Protein AF-A0A1M5XVP1-F1 (afdb_monomer_lite)

Organism: NCBI:txid1121316

Secondary structure (DSSP, 8-state):
-GGGT------HHHHHHHHHHHHHHHHHHTT-S--B----HHHHHHHHHH-GGGGGGB-SSPPHHHHHHHHHHHTS---S---B--S-TTHHHHHHTTTS---B--

Structure (mmCIF, N/CA/C/O backbone):
data_AF-A0A1M5XVP1-F1
#
_entry.id   AF-A0A1M5XVP1-F1
#
loop_
_atom_site.group_PDB
_atom_site.id
_atom_site.type_symbol
_atom_site.label_atom_id
_atom_site.label_alt_id
_atom_site.label_comp_id
_atom_site.label_asym_id
_atom_site.label_entity_id
_atom_site.label_seq_id
_atom_site.pdbx_PDB_ins_code
_atom_site.Cartn_x
_atom_site.Cartn_y
_atom_site.Cartn_z
_atom_site.occupancy
_atom_site.B_iso_or_equiv
_atom_site.auth_seq_id
_atom_site.auth_comp_id
_atom_site.auth_asym_id
_atom_site.auth_atom_id
_atom_site.pdbx_PDB_model_num
ATOM 1 N N . MET A 1 1 ? 13.434 10.452 -17.265 1.00 78.06 1 MET A N 1
ATOM 2 C CA . MET A 1 1 ? 13.093 9.039 -16.979 1.00 78.06 1 MET A CA 1
ATOM 3 C C . MET A 1 1 ? 13.277 8.160 -18.202 1.00 78.06 1 MET A C 1
ATOM 5 O O . MET A 1 1 ? 14.224 7.393 -18.184 1.00 78.06 1 MET A O 1
ATOM 9 N N . LYS A 1 2 ? 12.499 8.302 -19.290 1.00 81.50 2 LYS A N 1
ATOM 10 C CA . LYS A 1 2 ? 12.764 7.517 -20.518 1.00 81.50 2 LYS A CA 1
ATOM 11 C C . LYS A 1 2 ? 14.162 7.762 -21.105 1.00 81.50 2 LYS A C 1
ATOM 13 O O . LYS A 1 2 ? 14.871 6.818 -21.415 1.00 81.50 2 LYS A O 1
ATOM 18 N N . SER A 1 3 ? 14.601 9.021 -21.152 1.00 88.56 3 SER A N 1
ATOM 19 C CA . SER A 1 3 ? 15.973 9.393 -21.543 1.00 88.56 3 SER A CA 1
ATOM 20 C C . SER A 1 3 ? 17.060 8.911 -20.573 1.00 88.56 3 SER A C 1
ATOM 22 O O . SER A 1 3 ? 18.234 8.934 -20.916 1.00 88.56 3 SER A O 1
ATOM 24 N N . SER A 1 4 ? 16.678 8.482 -19.368 1.00 83.50 4 SER A N 1
ATOM 25 C CA . SER A 1 4 ? 17.575 7.992 -18.316 1.00 83.50 4 SER A CA 1
ATOM 26 C C . SER A 1 4 ? 17.673 6.460 -18.308 1.00 83.50 4 SER A C 1
ATOM 28 O O . SER A 1 4 ? 18.208 5.902 -17.360 1.00 83.50 4 SER A O 1
ATOM 30 N N . GLY A 1 5 ? 17.114 5.781 -19.318 1.00 86.44 5 GLY A N 1
ATOM 31 C CA . GLY A 1 5 ? 17.124 4.318 -19.425 1.00 86.44 5 GLY A CA 1
ATOM 32 C C . GLY A 1 5 ? 15.982 3.603 -18.696 1.00 86.44 5 GLY A C 1
ATOM 33 O O . GLY A 1 5 ? 15.970 2.378 -18.655 1.00 86.44 5 GLY A O 1
ATOM 34 N N . VAL A 1 6 ? 14.999 4.327 -18.143 1.00 88.31 6 VAL A N 1
ATOM 35 C CA . VAL A 1 6 ? 13.840 3.695 -17.490 1.00 88.31 6 VAL A CA 1
ATOM 36 C C . VAL A 1 6 ? 12.922 3.085 -18.550 1.00 88.31 6 VAL A C 1
ATOM 38 O O . VAL A 1 6 ? 12.307 3.814 -19.334 1.00 88.31 6 VAL A O 1
ATOM 41 N N . ASN A 1 7 ? 12.814 1.756 -18.540 1.00 87.81 7 ASN A N 1
ATOM 42 C CA . ASN A 1 7 ? 12.003 0.987 -19.485 1.00 87.81 7 ASN A CA 1
ATOM 43 C C . ASN A 1 7 ? 10.496 1.218 -19.267 1.00 87.81 7 ASN A C 1
ATOM 45 O O . ASN A 1 7 ? 9.730 1.436 -20.206 1.00 87.81 7 ASN A O 1
ATOM 49 N N . ILE A 1 8 ? 10.076 1.225 -18.001 1.00 88.62 8 ILE A N 1
ATOM 50 C CA . ILE A 1 8 ? 8.670 1.214 -17.605 1.00 88.62 8 ILE A CA 1
ATOM 51 C C . ILE A 1 8 ? 8.433 2.250 -16.503 1.00 88.62 8 ILE A C 1
ATOM 53 O O . ILE A 1 8 ? 9.182 2.324 -15.533 1.00 88.62 8 ILE A O 1
ATOM 57 N N . ILE A 1 9 ? 7.369 3.044 -16.643 1.00 90.44 9 ILE A N 1
ATOM 58 C CA . ILE A 1 9 ? 6.959 4.060 -15.666 1.00 90.44 9 ILE A CA 1
ATOM 59 C C . ILE A 1 9 ? 5.495 3.808 -15.312 1.00 90.44 9 ILE A C 1
ATOM 61 O O . ILE A 1 9 ? 4.653 3.754 -16.207 1.00 90.44 9 ILE A O 1
ATOM 65 N N . TYR A 1 10 ? 5.201 3.679 -14.019 1.00 90.81 10 TYR A N 1
ATOM 66 C CA . TYR A 1 10 ? 3.848 3.500 -13.493 1.00 90.81 10 TYR A CA 1
ATOM 67 C C . TYR A 1 10 ? 3.514 4.578 -12.467 1.00 90.81 10 TYR A C 1
ATOM 69 O O . TYR A 1 10 ? 4.344 4.921 -11.626 1.00 90.81 10 TYR A O 1
ATOM 77 N N . ASP A 1 11 ? 2.276 5.069 -12.514 1.00 92.69 11 ASP A N 1
ATOM 78 C CA . ASP A 1 11 ? 1.736 5.959 -11.491 1.00 92.69 11 ASP A CA 1
ATOM 79 C C . ASP A 1 11 ? 1.253 5.143 -10.283 1.00 92.69 11 ASP A C 1
ATOM 81 O O . ASP A 1 11 ? 0.552 4.136 -10.405 1.00 92.69 11 ASP A O 1
ATOM 85 N N . VAL A 1 12 ? 1.615 5.598 -9.090 1.00 91.44 12 VAL A N 1
ATOM 86 C CA . VAL A 1 12 ? 1.227 4.997 -7.809 1.00 91.44 12 VAL A CA 1
ATOM 87 C C . VAL A 1 12 ? -0.271 5.141 -7.549 1.00 91.44 12 VAL A C 1
ATOM 89 O O . VAL A 1 12 ? -0.841 4.344 -6.807 1.00 91.44 12 VAL A O 1
ATOM 92 N N . SER A 1 13 ? -0.921 6.116 -8.183 1.00 92.69 13 SER A N 1
ATOM 93 C CA . SER A 1 13 ? -2.370 6.321 -8.143 1.00 92.69 13 SER A CA 1
ATOM 94 C C . SER A 1 13 ? -3.123 5.064 -8.583 1.00 92.69 13 SER A C 1
ATOM 96 O O . SER A 1 13 ? -4.113 4.695 -7.962 1.00 92.69 13 SER A O 1
ATOM 98 N N . PHE A 1 14 ? -2.576 4.305 -9.538 1.00 93.12 14 PHE A N 1
ATOM 99 C CA . PHE A 1 14 ? -3.111 2.992 -9.905 1.00 93.12 14 PHE A CA 1
ATOM 100 C C . PHE A 1 14 ? -3.071 1.989 -8.735 1.00 93.12 14 PHE A C 1
ATOM 102 O O . PHE A 1 14 ? -4.019 1.246 -8.485 1.00 93.12 14 PHE A O 1
ATOM 109 N N . GLY A 1 15 ? -1.985 1.993 -7.959 1.00 92.38 15 GLY A N 1
ATOM 110 C CA . GLY A 1 15 ? -1.901 1.217 -6.724 1.00 92.38 15 GLY A CA 1
ATOM 111 C C . GLY A 1 15 ? -2.883 1.687 -5.662 1.00 92.38 15 GLY A C 1
ATOM 112 O O . GLY A 1 15 ? -3.343 0.865 -4.876 1.00 92.38 15 GLY A O 1
ATOM 113 N N . ALA A 1 16 ? -3.231 2.976 -5.638 1.00 93.31 16 ALA A N 1
ATOM 114 C CA . ALA A 1 16 ? -4.216 3.516 -4.706 1.00 93.31 16 ALA A CA 1
ATOM 115 C C . ALA A 1 16 ? -5.624 2.977 -4.991 1.00 93.31 16 ALA A C 1
ATOM 117 O O . ALA A 1 16 ? -6.344 2.646 -4.044 1.00 93.31 16 ALA A O 1
ATOM 118 N N . ASP A 1 17 ? -5.982 2.792 -6.262 1.00 95.38 17 ASP A N 1
ATOM 119 C CA . ASP A 1 17 ? -7.239 2.146 -6.650 1.00 95.38 17 ASP A CA 1
ATOM 120 C C . ASP A 1 17 ? -7.270 0.679 -6.203 1.00 95.38 17 ASP A C 1
ATOM 122 O O . ASP A 1 17 ? -8.226 0.243 -5.554 1.00 95.38 17 ASP A O 1
ATOM 126 N N . ILE A 1 18 ? -6.186 -0.070 -6.450 1.00 94.69 18 ILE A N 1
ATOM 127 C CA . ILE A 1 18 ? -6.046 -1.462 -5.984 1.00 94.69 18 ILE A CA 1
ATOM 128 C C . ILE A 1 18 ? -6.161 -1.534 -4.462 1.00 94.69 18 ILE A C 1
ATOM 130 O O . ILE A 1 18 ? -6.881 -2.377 -3.923 1.00 94.69 18 ILE A O 1
ATOM 134 N N . THR A 1 19 ? -5.455 -0.652 -3.759 1.00 94.69 19 THR A N 1
ATOM 135 C CA . THR A 1 19 ? -5.489 -0.555 -2.303 1.00 94.69 19 THR A CA 1
ATOM 136 C C . THR A 1 19 ? -6.910 -0.287 -1.812 1.00 94.69 19 THR A C 1
ATOM 138 O O . THR A 1 19 ? -7.374 -0.974 -0.906 1.00 94.69 19 THR A O 1
ATOM 141 N N . THR A 1 20 ? -7.629 0.655 -2.423 1.00 94.25 20 THR A N 1
ATOM 142 C CA . THR A 1 20 ? -9.012 0.999 -2.057 1.00 94.25 20 THR A CA 1
ATOM 143 C C . THR A 1 20 ? -9.956 -0.180 -2.268 1.00 94.25 20 THR A C 1
ATOM 145 O O . THR A 1 20 ? -10.717 -0.533 -1.367 1.00 94.25 20 THR A O 1
ATOM 148 N N . TRP A 1 21 ? -9.866 -0.848 -3.419 1.00 95.00 21 TRP A N 1
ATOM 149 C CA . TRP A 1 21 ? -10.627 -2.067 -3.681 1.00 95.00 21 TRP A CA 1
ATOM 150 C C . TRP A 1 21 ? -10.330 -3.157 -2.641 1.00 95.00 21 TRP A C 1
ATOM 152 O O . TRP A 1 21 ? -11.254 -3.750 -2.081 1.00 95.00 21 TRP A O 1
ATOM 162 N N . ALA A 1 22 ? -9.053 -3.385 -2.326 1.00 93.81 22 ALA A N 1
ATOM 163 C CA . ALA A 1 22 ? -8.635 -4.384 -1.349 1.00 93.81 22 ALA A CA 1
ATOM 164 C C . ALA A 1 22 ? -9.113 -4.040 0.073 1.00 93.81 22 ALA A C 1
ATOM 166 O O . ALA A 1 22 ? -9.535 -4.936 0.804 1.00 93.81 22 ALA A O 1
ATOM 167 N N . TYR A 1 23 ? -9.114 -2.757 0.449 1.00 93.69 23 TYR A N 1
ATOM 168 C CA . TYR A 1 23 ? -9.694 -2.273 1.703 1.00 93.69 23 TYR A CA 1
ATOM 169 C C . TYR A 1 23 ? -11.181 -2.609 1.796 1.00 93.69 23 TYR A C 1
ATOM 171 O O . TYR A 1 23 ? -11.605 -3.237 2.764 1.00 93.69 23 TYR A O 1
ATOM 179 N N . LEU A 1 24 ? -11.964 -2.220 0.786 1.00 93.50 24 LEU A N 1
ATOM 180 C CA . LEU A 1 24 ? -13.408 -2.463 0.756 1.00 93.50 24 LEU A CA 1
ATOM 181 C C . LEU A 1 24 ? -13.723 -3.958 0.807 1.00 93.50 24 LEU A C 1
ATOM 183 O O . LEU A 1 24 ? -14.610 -4.383 1.549 1.00 93.50 24 LEU A O 1
ATOM 187 N N . LYS A 1 25 ? -12.956 -4.762 0.066 1.00 94.00 25 LYS A N 1
ATOM 188 C CA . LYS A 1 25 ? -13.075 -6.217 0.084 1.00 94.00 25 LYS A CA 1
ATOM 189 C C . LYS A 1 25 ? -12.772 -6.792 1.469 1.00 94.00 25 LYS A C 1
ATOM 191 O O . LYS A 1 25 ? -13.587 -7.535 1.995 1.00 94.00 25 LYS A O 1
ATOM 196 N N . ALA A 1 26 ? -11.661 -6.406 2.097 1.00 92.50 26 ALA A N 1
ATOM 197 C CA . ALA A 1 26 ? -11.295 -6.889 3.429 1.00 92.50 26 ALA A CA 1
ATOM 198 C C . ALA A 1 26 ? -12.298 -6.469 4.512 1.00 92.50 26 ALA A C 1
ATOM 200 O O . ALA A 1 26 ? -12.583 -7.253 5.414 1.00 92.50 26 ALA A O 1
ATOM 201 N N . ILE A 1 27 ? -12.851 -5.255 4.422 1.00 92.81 27 ILE A N 1
ATOM 202 C CA . ILE A 1 27 ? -13.906 -4.780 5.326 1.00 92.81 27 ILE A CA 1
ATOM 203 C C . ILE A 1 27 ? -15.140 -5.674 5.216 1.00 92.81 27 ILE A C 1
ATOM 205 O O . ILE A 1 27 ? -15.670 -6.110 6.238 1.00 92.81 27 ILE A O 1
ATOM 209 N N . LYS A 1 28 ? -15.570 -5.970 3.985 1.00 93.75 28 LYS A N 1
ATOM 210 C CA . LYS A 1 28 ? -16.741 -6.805 3.720 1.00 93.75 28 LYS A CA 1
ATOM 211 C C . LYS A 1 28 ? -16.516 -8.259 4.139 1.00 93.75 28 LYS A C 1
ATOM 213 O O . LYS A 1 28 ? -17.318 -8.793 4.897 1.00 93.75 28 LYS A O 1
ATOM 218 N N . ASP A 1 29 ? -15.434 -8.873 3.669 1.00 94.50 29 ASP A N 1
ATOM 219 C CA . ASP A 1 29 ? -15.182 -10.310 3.816 1.00 94.50 29 ASP A CA 1
ATOM 220 C C . ASP A 1 29 ? -14.856 -10.689 5.270 1.00 94.50 29 ASP A C 1
ATOM 222 O O . ASP A 1 29 ? -15.263 -11.751 5.735 1.00 94.50 29 ASP A O 1
ATOM 226 N N . ASN A 1 30 ? -14.183 -9.803 6.017 1.00 91.31 30 ASN A N 1
ATOM 227 C CA . ASN A 1 30 ? -13.810 -10.049 7.415 1.00 91.31 30 ASN A CA 1
ATOM 228 C C . ASN A 1 30 ? -14.747 -9.362 8.429 1.00 91.31 30 ASN A C 1
ATOM 230 O O . ASN A 1 30 ? -14.478 -9.398 9.629 1.00 91.31 30 ASN A O 1
ATOM 234 N N . GLY A 1 31 ? -15.815 -8.692 7.975 1.00 89.44 31 GLY A N 1
ATOM 235 C CA . GLY A 1 31 ? -16.761 -7.989 8.851 1.00 89.44 31 GLY A CA 1
ATOM 236 C C . GLY A 1 31 ? -16.117 -6.902 9.725 1.00 89.44 31 GLY A C 1
ATOM 237 O O . GLY A 1 31 ? -16.524 -6.702 10.873 1.00 89.44 31 GLY A O 1
ATOM 238 N N . LEU A 1 32 ? -15.086 -6.216 9.216 1.00 87.62 32 LEU A N 1
ATOM 239 C CA . LEU A 1 32 ? -14.325 -5.232 9.992 1.00 87.62 32 LEU A CA 1
ATOM 240 C C . LEU A 1 32 ? -15.173 -3.979 10.231 1.00 87.62 32 LEU A C 1
ATOM 242 O O . LEU A 1 32 ? -15.520 -3.261 9.298 1.00 87.62 32 LEU A O 1
ATOM 246 N N . LYS A 1 33 ? -15.469 -3.673 11.497 1.00 85.56 33 LYS A N 1
ATOM 247 C CA . LYS A 1 33 ? -16.261 -2.483 11.866 1.00 85.56 33 LYS A CA 1
ATOM 248 C C . LYS A 1 33 ? -15.465 -1.181 11.813 1.00 85.56 33 LYS A C 1
ATOM 250 O O . LYS A 1 33 ? -16.032 -0.101 11.686 1.00 85.56 33 LYS A O 1
ATOM 255 N N . THR A 1 34 ? -14.150 -1.262 11.980 1.00 86.62 34 THR A N 1
ATOM 256 C CA . THR A 1 34 ? -13.259 -0.102 11.973 1.00 86.62 34 THR A CA 1
ATOM 257 C C . THR A 1 34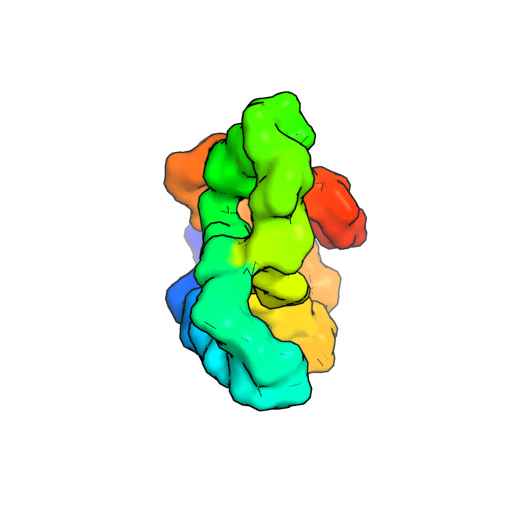 ? -11.896 -0.544 11.482 1.00 86.62 34 THR A C 1
ATOM 259 O O . THR A 1 34 ? -11.366 -1.543 11.963 1.00 86.62 34 THR A O 1
ATOM 262 N N . VAL A 1 35 ? -11.337 0.212 10.542 1.00 90.69 35 VAL A N 1
ATOM 263 C CA . VAL A 1 35 ? -10.025 -0.057 9.960 1.00 90.69 35 VAL A CA 1
ATOM 264 C C . VAL A 1 35 ? -9.246 1.245 9.899 1.00 90.69 35 VAL A C 1
ATOM 266 O O . VAL A 1 35 ? -9.722 2.240 9.356 1.00 90.69 35 VAL A O 1
ATOM 269 N N . ILE A 1 36 ? -8.037 1.234 10.447 1.00 91.38 36 ILE A N 1
ATOM 270 C CA . ILE A 1 36 ? -7.083 2.329 10.316 1.00 91.38 36 ILE A CA 1
ATOM 271 C C . ILE A 1 36 ? -6.283 2.072 9.044 1.00 91.38 36 ILE A C 1
ATOM 273 O O . ILE A 1 36 ? -5.559 1.077 8.931 1.00 91.38 36 ILE A O 1
ATOM 277 N N . ALA A 1 37 ? -6.432 2.965 8.069 1.00 88.12 37 ALA A N 1
ATOM 278 C CA . ALA A 1 37 ? -5.667 2.895 6.837 1.00 88.12 37 ALA A CA 1
ATOM 279 C C . ALA A 1 37 ? -4.161 3.020 7.133 1.00 88.12 37 ALA A C 1
ATOM 281 O O . ALA A 1 37 ? -3.736 3.810 7.976 1.00 88.12 37 ALA A O 1
ATOM 282 N N . GLN A 1 38 ? -3.347 2.265 6.396 1.00 83.25 38 GLN A N 1
ATOM 283 C CA . GLN A 1 38 ? -1.892 2.215 6.556 1.00 83.25 38 GLN A CA 1
ATOM 284 C C . GLN A 1 38 ? -1.083 2.835 5.391 1.00 83.25 38 GLN A C 1
ATOM 286 O O . GLN A 1 38 ? 0.011 2.348 5.087 1.00 83.25 38 GLN A O 1
ATOM 291 N N . PRO A 1 39 ? -1.535 3.898 4.688 1.00 84.94 39 PRO A N 1
ATOM 292 C CA . PRO A 1 39 ? -0.747 4.440 3.585 1.00 84.94 39 PRO A CA 1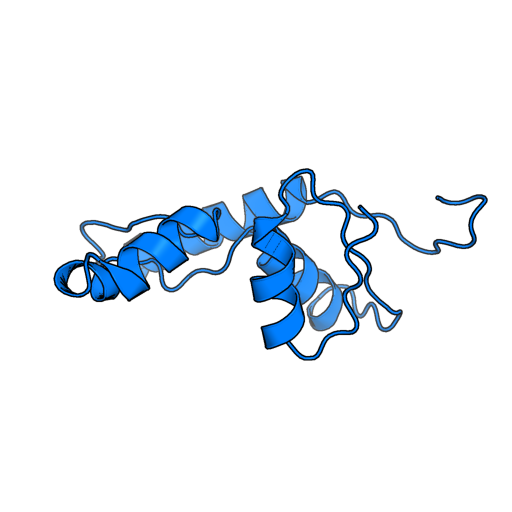
ATOM 293 C C . PRO A 1 39 ? 0.516 5.158 4.082 1.00 84.94 39 PRO A C 1
ATOM 295 O O . PRO A 1 39 ? 1.539 5.130 3.393 1.00 84.94 39 PRO A O 1
ATOM 298 N N . CYS A 1 40 ? 0.467 5.769 5.273 1.00 88.50 40 CYS A N 1
ATOM 299 C CA . CYS A 1 40 ? 1.546 6.582 5.823 1.00 88.50 40 CYS A CA 1
ATOM 300 C C . CYS A 1 40 ? 2.386 5.799 6.851 1.00 88.50 40 CYS A C 1
ATOM 302 O O . CYS A 1 40 ? 1.877 5.449 7.918 1.00 88.50 40 CYS A O 1
ATOM 304 N N . PRO A 1 41 ? 3.689 5.586 6.596 1.00 88.31 41 PRO A N 1
ATOM 305 C CA . PRO A 1 41 ? 4.564 4.874 7.525 1.00 88.31 41 PRO A CA 1
ATOM 306 C C . PRO A 1 41 ? 4.766 5.628 8.846 1.00 88.31 41 PRO A C 1
ATOM 308 O O . PRO A 1 41 ? 5.025 4.996 9.862 1.00 88.31 41 PRO A O 1
ATOM 311 N N . ALA A 1 42 ? 4.610 6.958 8.876 1.00 89.75 42 ALA A N 1
ATOM 312 C CA . ALA A 1 42 ? 4.695 7.722 10.122 1.00 89.75 42 ALA A CA 1
ATOM 313 C C . ALA A 1 42 ? 3.562 7.361 11.098 1.00 89.75 42 ALA A C 1
ATOM 315 O O . ALA A 1 42 ? 3.822 7.181 12.284 1.00 89.75 42 ALA A O 1
ATOM 316 N N . ILE A 1 43 ? 2.335 7.184 10.591 1.00 90.00 43 ILE A N 1
ATOM 317 C CA . ILE A 1 43 ? 1.175 6.775 11.399 1.00 90.00 43 ILE A CA 1
ATOM 318 C C . ILE A 1 43 ? 1.380 5.356 11.931 1.00 90.00 43 ILE A C 1
ATOM 320 O O . ILE A 1 43 ? 1.209 5.115 13.122 1.00 90.00 43 ILE A O 1
ATOM 324 N N . VAL A 1 44 ? 1.804 4.428 11.066 1.00 89.94 44 VAL A N 1
ATOM 325 C CA . VAL A 1 44 ? 2.079 3.040 11.468 1.00 89.94 44 VAL A CA 1
ATOM 326 C C . VAL A 1 44 ? 3.169 2.999 12.541 1.00 89.94 44 VAL A C 1
ATOM 328 O O . VAL A 1 44 ? 2.963 2.409 13.595 1.00 89.94 44 VAL A O 1
ATOM 331 N N . ASN A 1 45 ? 4.279 3.716 12.338 1.00 90.06 45 ASN A N 1
ATOM 332 C CA . ASN A 1 45 ? 5.367 3.801 13.313 1.00 90.06 45 ASN A CA 1
ATOM 333 C C . ASN A 1 45 ? 4.915 4.392 14.650 1.00 90.06 45 ASN A C 1
ATOM 335 O O . ASN A 1 45 ? 5.383 3.958 15.701 1.00 90.06 45 ASN A O 1
ATOM 339 N N . TYR A 1 46 ? 4.053 5.408 14.615 1.00 92.38 46 TYR A N 1
ATOM 340 C CA . TYR A 1 46 ? 3.495 5.995 15.823 1.00 92.38 46 TYR A CA 1
ATOM 341 C C . TYR A 1 46 ? 2.668 4.959 16.590 1.00 92.38 46 TYR A C 1
ATOM 343 O O . TYR A 1 46 ? 2.901 4.757 17.778 1.00 92.38 46 TYR A O 1
ATOM 351 N N . ILE A 1 47 ? 1.776 4.244 15.902 1.00 93.19 47 ILE A N 1
ATOM 352 C CA . ILE A 1 47 ? 0.928 3.208 16.502 1.00 93.19 47 ILE A CA 1
ATOM 353 C C . ILE A 1 47 ? 1.776 2.066 17.084 1.00 93.19 47 ILE A C 1
ATOM 355 O O . ILE A 1 47 ? 1.579 1.685 18.235 1.00 93.19 47 ILE A O 1
ATOM 359 N N . GLU A 1 48 ? 2.776 1.578 16.344 1.00 90.88 48 GLU A N 1
ATOM 360 C CA . GLU A 1 48 ? 3.697 0.529 16.808 1.00 90.88 48 GLU A CA 1
ATOM 361 C C . GLU A 1 48 ? 4.460 0.924 18.084 1.00 90.88 48 GLU A C 1
ATOM 363 O O . GLU A 1 48 ? 4.697 0.091 18.966 1.00 90.88 48 GLU A O 1
ATOM 368 N N . LYS A 1 49 ? 4.868 2.195 18.184 1.00 92.88 49 LYS A N 1
ATOM 369 C CA . LYS A 1 49 ? 5.693 2.690 19.293 1.00 92.88 49 LYS A CA 1
ATOM 370 C C . LYS A 1 49 ? 4.875 3.129 20.503 1.00 92.88 49 LYS A C 1
ATOM 372 O O . LYS A 1 49 ? 5.292 2.849 21.623 1.00 92.88 49 LYS A O 1
ATOM 377 N N . TYR A 1 50 ? 3.755 3.810 20.281 1.00 95.19 50 TYR A N 1
ATOM 378 C CA . TYR A 1 50 ? 3.068 4.588 21.314 1.00 95.19 50 TYR A CA 1
ATOM 379 C C . TYR A 1 50 ? 1.616 4.168 21.569 1.00 95.19 50 TYR A C 1
ATOM 381 O O . TYR A 1 50 ? 1.079 4.530 22.609 1.00 95.19 50 TYR A O 1
ATOM 389 N N . SER A 1 51 ? 0.974 3.405 20.677 1.00 91.12 51 SER A N 1
ATOM 390 C CA . SER A 1 51 ? -0.450 3.043 20.806 1.00 91.12 51 SER A CA 1
ATOM 391 C C . SER A 1 51 ? -0.678 1.579 20.445 1.00 91.12 51 SER A C 1
ATOM 393 O O . SER A 1 51 ? -1.382 1.240 19.490 1.00 91.12 51 SER A O 1
ATOM 395 N N . ARG A 1 52 ? -0.041 0.678 21.199 1.00 89.19 52 ARG A N 1
ATOM 396 C CA . ARG A 1 52 ? -0.053 -0.753 20.875 1.00 89.19 52 ARG A CA 1
ATOM 397 C C . ARG A 1 52 ? -1.450 -1.371 20.947 1.00 89.19 52 ARG A C 1
ATOM 399 O O . ARG A 1 52 ? -1.713 -2.323 20.215 1.00 8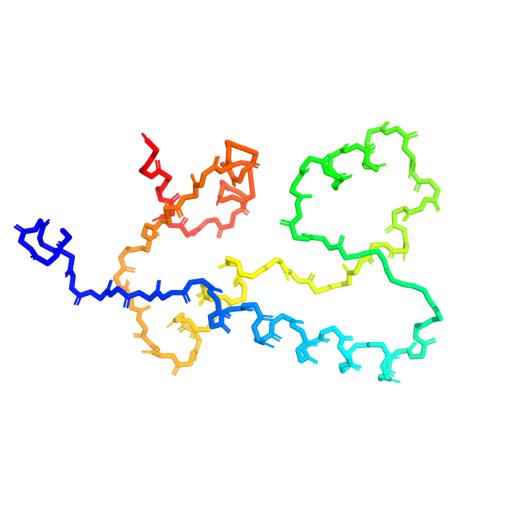9.19 52 ARG A O 1
ATOM 406 N N . GLU A 1 53 ? -2.363 -0.822 21.752 1.00 93.06 53 GLU A N 1
ATOM 407 C CA . GLU A 1 53 ? -3.729 -1.344 21.880 1.00 93.06 53 GLU A CA 1
ATOM 408 C C . GLU A 1 53 ? -4.572 -1.225 20.599 1.00 93.06 53 GLU A C 1
ATOM 410 O O . GLU A 1 53 ? -5.553 -1.951 20.441 1.00 93.06 53 GLU A O 1
ATOM 415 N N . ILE A 1 54 ? -4.193 -0.348 19.660 1.00 90.94 54 ILE A N 1
ATOM 416 C CA . ILE A 1 54 ? -4.894 -0.170 18.377 1.00 90.94 54 ILE A CA 1
ATOM 417 C C . ILE A 1 54 ? -4.168 -0.811 17.189 1.00 90.94 54 ILE A C 1
ATOM 419 O O . ILE A 1 54 ? -4.638 -0.679 16.060 1.00 90.94 54 ILE A O 1
ATOM 423 N N . ILE A 1 55 ? -3.080 -1.559 17.416 1.00 90.81 55 ILE A N 1
ATOM 424 C CA . ILE A 1 55 ? -2.379 -2.299 16.351 1.00 90.81 55 ILE A CA 1
ATOM 425 C C . ILE A 1 55 ? -3.331 -3.263 15.635 1.00 90.81 55 ILE A C 1
ATOM 427 O O . ILE A 1 55 ? -3.302 -3.351 14.415 1.00 90.81 55 ILE A O 1
ATOM 431 N N . SER A 1 56 ? -4.228 -3.934 16.362 1.00 89.31 56 SER A N 1
ATOM 432 C CA . SER A 1 56 ? -5.209 -4.862 15.773 1.00 89.31 56 SER A CA 1
ATOM 433 C C . SER A 1 56 ? -6.250 -4.183 14.877 1.00 89.31 56 SER A C 1
ATOM 435 O O . SER A 1 56 ? -6.923 -4.856 14.102 1.00 89.31 56 SER A O 1
ATOM 437 N N . LYS A 1 57 ? -6.389 -2.854 14.970 1.00 90.62 57 LYS A N 1
ATOM 438 C CA . LYS A 1 57 ? -7.276 -2.052 14.114 1.00 90.62 57 LYS A CA 1
ATOM 439 C C . LYS A 1 57 ? -6.581 -1.572 12.846 1.00 90.62 57 LYS A C 1
ATOM 441 O O . LYS A 1 57 ? -7.238 -0.997 11.977 1.00 90.62 57 LYS A O 1
ATOM 446 N N . LEU A 1 58 ? -5.266 -1.753 12.747 1.00 91.06 58 LEU A N 1
ATOM 447 C CA . LEU A 1 58 ? -4.543 -1.489 11.519 1.00 91.06 58 LEU A CA 1
ATOM 448 C C . LEU A 1 58 ? -5.049 -2.413 10.417 1.00 91.06 58 LEU A C 1
ATOM 450 O O . LEU A 1 58 ? -5.343 -3.586 10.638 1.00 91.06 58 LEU A O 1
ATOM 454 N N . SER A 1 59 ? -5.150 -1.866 9.216 1.00 90.00 59 SER A N 1
ATOM 455 C CA . SER A 1 59 ? -5.571 -2.656 8.073 1.00 90.00 59 SER A CA 1
ATOM 456 C C . SER A 1 59 ? -4.645 -3.830 7.780 1.00 90.00 59 SER A C 1
ATOM 458 O O . SER A 1 59 ? -3.434 -3.665 7.857 1.00 90.00 59 SER A O 1
ATOM 460 N N . PRO A 1 60 ? -5.179 -4.972 7.322 1.00 86.81 60 PRO A N 1
ATOM 461 C CA . PRO A 1 60 ? -4.358 -6.022 6.727 1.00 86.81 60 PRO A CA 1
ATOM 462 C C . PRO A 1 60 ? -3.862 -5.664 5.310 1.00 86.81 60 PRO A C 1
ATOM 464 O O . PRO A 1 60 ? -3.097 -6.420 4.717 1.00 86.81 60 PRO A O 1
ATOM 467 N N . ILE A 1 61 ? -4.321 -4.547 4.731 1.00 90.62 61 ILE A N 1
ATOM 468 C CA . ILE A 1 61 ? -4.014 -4.135 3.357 1.00 90.62 61 ILE A CA 1
ATOM 469 C C . ILE A 1 61 ? -2.825 -3.177 3.320 1.00 90.62 61 ILE A C 1
ATOM 471 O O . ILE A 1 61 ? -2.818 -2.138 3.989 1.00 90.62 61 ILE A O 1
ATOM 475 N N . HIS A 1 62 ? -1.854 -3.507 2.465 1.00 88.06 62 HIS A N 1
ATOM 476 C CA . HIS A 1 62 ? -0.652 -2.712 2.238 1.00 88.06 62 HIS A CA 1
ATOM 477 C C . HIS A 1 62 ? -0.930 -1.337 1.597 1.00 88.06 62 HIS A C 1
ATOM 479 O O . HIS A 1 62 ? -1.991 -1.069 1.041 1.00 88.06 62 HIS A O 1
ATOM 485 N N . SER A 1 63 ? 0.071 -0.451 1.653 1.00 90.19 63 SER A N 1
ATOM 486 C CA . SER A 1 63 ? -0.008 0.897 1.070 1.00 90.19 63 SER A CA 1
ATOM 487 C C . SER A 1 63 ? -0.055 0.901 -0.472 1.00 90.19 63 SER A C 1
ATOM 489 O O . SER A 1 63 ? 0.453 -0.047 -1.070 1.00 90.19 63 SER A O 1
ATOM 491 N N . PRO A 1 64 ? -0.503 1.999 -1.118 1.00 92.44 64 PRO A N 1
ATOM 492 C CA . PRO A 1 64 ? -0.568 2.125 -2.582 1.00 92.44 64 PRO A CA 1
ATOM 493 C C . PRO A 1 64 ? 0.718 1.735 -3.313 1.00 92.44 64 PRO A C 1
ATOM 495 O O . PRO A 1 64 ? 0.686 0.913 -4.219 1.00 92.44 64 PRO A O 1
ATOM 498 N N . MET A 1 65 ? 1.866 2.224 -2.834 1.00 90.75 65 MET A N 1
ATOM 499 C CA . MET A 1 65 ? 3.196 1.849 -3.336 1.00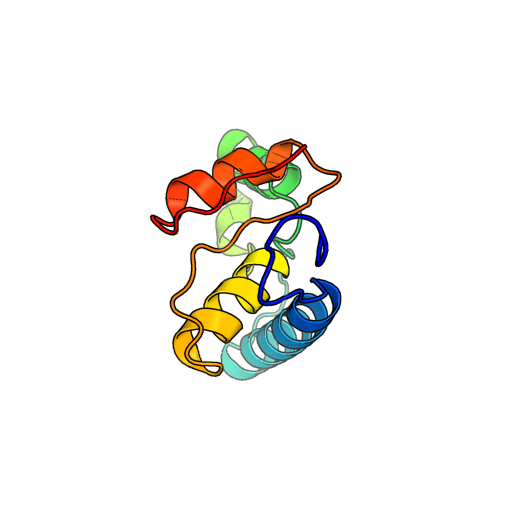 90.75 65 MET A CA 1
ATOM 500 C C . MET A 1 65 ? 3.394 0.330 -3.392 1.00 90.75 65 MET A C 1
ATOM 502 O O . MET A 1 65 ? 3.901 -0.209 -4.371 1.00 90.75 65 MET A O 1
ATOM 506 N N . MET A 1 66 ? 2.986 -0.359 -2.329 1.00 89.00 66 MET A N 1
ATOM 507 C CA . MET A 1 66 ? 3.154 -1.800 -2.220 1.00 89.00 66 MET A CA 1
ATOM 508 C C . MET A 1 66 ? 2.166 -2.561 -3.082 1.00 89.00 66 MET A C 1
ATOM 510 O O . MET A 1 66 ? 2.543 -3.544 -3.710 1.00 89.00 66 MET A O 1
ATOM 514 N N . CYS A 1 67 ? 0.923 -2.093 -3.155 1.00 91.75 67 CYS A N 1
ATOM 515 C CA . CYS A 1 67 ? -0.056 -2.654 -4.071 1.00 91.75 67 CYS A CA 1
ATOM 516 C C . CYS A 1 67 ? 0.408 -2.520 -5.528 1.00 91.75 67 CYS A C 1
ATOM 518 O O . CYS A 1 67 ? 0.326 -3.507 -6.257 1.00 91.75 67 CYS A O 1
ATOM 520 N N . THR A 1 68 ? 0.995 -1.383 -5.928 1.00 92.56 68 THR A N 1
ATOM 521 C CA . THR A 1 68 ? 1.626 -1.235 -7.250 1.00 92.56 68 THR A CA 1
ATOM 522 C C . THR A 1 68 ? 2.775 -2.225 -7.432 1.00 92.56 68 THR A C 1
ATOM 524 O O . THR A 1 68 ? 2.786 -2.957 -8.413 1.00 92.56 68 THR A O 1
ATOM 527 N N . ALA A 1 69 ? 3.722 -2.308 -6.493 1.00 90.31 69 ALA A N 1
ATOM 528 C CA . ALA A 1 69 ? 4.877 -3.202 -6.622 1.00 90.31 69 ALA A CA 1
ATOM 529 C C . ALA A 1 69 ? 4.469 -4.684 -6.739 1.00 90.31 69 ALA A C 1
ATOM 531 O O . ALA A 1 69 ? 4.966 -5.408 -7.604 1.00 90.31 69 ALA A O 1
ATOM 532 N N . ILE A 1 70 ? 3.513 -5.125 -5.914 1.00 90.50 70 ILE A N 1
ATOM 533 C CA . ILE A 1 70 ? 2.944 -6.477 -5.976 1.00 90.50 70 ILE A CA 1
ATOM 534 C C . ILE A 1 70 ? 2.245 -6.697 -7.317 1.00 90.50 70 ILE A C 1
ATOM 536 O O . ILE A 1 70 ? 2.405 -7.762 -7.913 1.00 90.50 70 ILE A O 1
ATOM 540 N N . TYR A 1 71 ? 1.490 -5.705 -7.797 1.00 93.06 71 TYR A N 1
ATOM 541 C CA . TYR A 1 71 ? 0.826 -5.786 -9.091 1.00 93.06 71 TYR A CA 1
ATOM 542 C C . TYR A 1 71 ? 1.831 -5.988 -10.229 1.00 93.06 71 TYR A C 1
ATOM 544 O O . TYR A 1 71 ? 1.685 -6.915 -11.025 1.00 93.06 71 TYR A O 1
ATOM 552 N N . LEU A 1 72 ? 2.887 -5.171 -10.257 1.00 91.69 72 LEU A N 1
ATOM 553 C CA . LEU A 1 72 ? 3.914 -5.225 -11.293 1.00 91.69 72 LEU A CA 1
ATOM 554 C C . LEU A 1 72 ? 4.615 -6.582 -11.342 1.00 91.69 72 LEU A C 1
ATOM 556 O O . LEU A 1 72 ? 4.783 -7.136 -12.424 1.00 91.69 72 LEU A O 1
ATOM 560 N N . ARG A 1 73 ? 4.956 -7.151 -10.180 1.00 89.50 73 ARG A N 1
ATOM 561 C CA . ARG A 1 73 ? 5.594 -8.472 -10.101 1.00 89.50 73 ARG A CA 1
ATOM 562 C C . ARG A 1 73 ? 4.647 -9.616 -10.451 1.00 89.50 73 ARG A C 1
ATOM 564 O O . ARG A 1 73 ? 5.038 -10.524 -11.171 1.00 89.50 73 ARG A O 1
ATOM 571 N N . LYS A 1 74 ? 3.427 -9.619 -9.902 1.00 91.00 74 L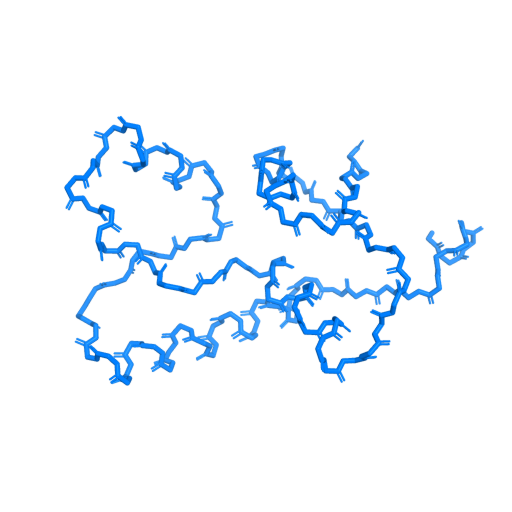YS A N 1
ATOM 572 C CA . LYS A 1 74 ? 2.534 -10.789 -9.979 1.00 91.00 74 LYS A CA 1
ATOM 573 C C . LYS A 1 74 ? 1.637 -10.817 -11.210 1.00 91.00 74 LYS A C 1
ATOM 575 O O . LYS A 1 74 ? 1.287 -11.902 -11.655 1.00 91.00 74 LYS A O 1
ATOM 580 N N . TYR A 1 75 ? 1.227 -9.655 -11.711 1.00 92.88 75 TYR A N 1
ATOM 581 C CA . TYR A 1 75 ? 0.200 -9.557 -12.754 1.00 92.88 75 TYR A CA 1
ATOM 582 C C . TYR A 1 75 ? 0.730 -8.960 -14.054 1.00 92.88 75 TYR A C 1
ATOM 584 O O . TYR A 1 75 ? 0.281 -9.363 -15.120 1.00 92.88 75 TYR A O 1
ATOM 592 N N . ALA A 1 76 ? 1.693 -8.038 -13.979 1.00 91.12 76 ALA A N 1
ATOM 593 C CA . ALA A 1 76 ? 2.332 -7.469 -15.166 1.00 91.12 76 ALA A CA 1
ATOM 594 C C . ALA A 1 76 ? 3.646 -8.177 -15.564 1.00 91.12 76 ALA A C 1
ATOM 596 O O . ALA A 1 76 ? 4.266 -7.757 -16.536 1.00 91.12 76 ALA A O 1
ATOM 597 N N . ASP A 1 77 ? 4.071 -9.205 -14.810 1.00 90.88 77 ASP A N 1
ATOM 598 C CA . ASP A 1 77 ? 5.327 -9.972 -14.981 1.00 90.88 77 ASP A CA 1
ATOM 599 C C . ASP A 1 77 ? 6.565 -9.083 -15.220 1.00 90.88 77 ASP A C 1
ATOM 601 O O . ASP A 1 77 ? 7.487 -9.424 -15.957 1.00 90.88 77 ASP A O 1
ATOM 605 N N . VAL A 1 78 ? 6.602 -7.911 -14.579 1.00 89.81 78 VAL A N 1
ATOM 606 C CA . VAL A 1 78 ? 7.762 -7.019 -14.640 1.00 89.81 78 VAL A CA 1
ATOM 607 C C . VAL A 1 78 ? 8.856 -7.623 -13.773 1.00 89.81 78 VAL A C 1
ATOM 609 O O . VAL A 1 78 ? 8.664 -7.799 -12.567 1.00 89.81 78 VAL A O 1
ATOM 612 N N . ARG A 1 79 ? 10.015 -7.921 -14.366 1.00 87.19 79 ARG A N 1
ATOM 613 C CA . ARG A 1 79 ? 11.177 -8.515 -13.674 1.00 87.19 79 ARG A CA 1
ATOM 614 C C . ARG A 1 79 ? 12.343 -7.552 -13.481 1.00 87.19 79 ARG A C 1
ATOM 616 O O . ARG A 1 79 ? 13.227 -7.854 -12.689 1.00 87.19 79 ARG A O 1
ATOM 623 N N . ASP A 1 80 ? 12.289 -6.380 -14.106 1.00 87.00 80 ASP A N 1
ATOM 624 C CA . ASP A 1 80 ? 13.259 -5.296 -13.934 1.00 87.00 80 ASP A CA 1
ATOM 625 C C . ASP A 1 80 ? 13.366 -4.827 -12.471 1.00 87.00 80 ASP A C 1
ATOM 627 O O . ASP A 1 80 ? 12.466 -5.051 -11.654 1.00 87.00 80 ASP A O 1
ATOM 631 N N . GLU A 1 81 ? 14.451 -4.143 -12.122 1.00 85.56 81 GLU A N 1
ATOM 632 C CA . GLU A 1 81 ? 14.549 -3.432 -10.844 1.00 85.56 81 GLU A CA 1
ATOM 633 C C . GLU A 1 81 ? 13.479 -2.331 -10.773 1.00 85.56 81 GLU A C 1
ATOM 635 O O . GLU A 1 81 ? 13.217 -1.622 -11.747 1.00 85.56 81 GLU A O 1
ATOM 640 N N . ILE A 1 82 ? 12.815 -2.202 -9.623 1.00 86.00 82 ILE A N 1
ATOM 641 C CA . ILE A 1 82 ? 11.680 -1.285 -9.462 1.00 86.00 82 ILE A CA 1
ATOM 642 C C . ILE A 1 82 ? 12.124 -0.155 -8.555 1.00 86.00 82 ILE A C 1
ATOM 644 O O . ILE A 1 82 ? 12.180 -0.358 -7.358 1.00 86.00 82 ILE A O 1
ATOM 648 N N . ALA A 1 83 ? 12.360 1.046 -9.073 1.00 86.50 83 ALA A N 1
ATOM 649 C CA . ALA A 1 83 ? 12.568 2.223 -8.230 1.00 86.50 83 ALA A CA 1
ATOM 650 C C . ALA A 1 83 ? 11.237 2.912 -7.893 1.00 86.50 83 ALA A C 1
ATOM 652 O O . ALA A 1 83 ? 10.276 2.857 -8.664 1.00 86.50 83 ALA A O 1
ATOM 653 N N . PHE A 1 84 ? 11.189 3.599 -6.751 1.00 85.31 84 PHE A N 1
ATOM 654 C CA . PHE A 1 84 ? 10.029 4.388 -6.349 1.00 85.31 84 PHE A CA 1
ATOM 655 C C . PHE A 1 84 ? 10.418 5.843 -6.109 1.00 85.31 84 PHE A C 1
ATOM 657 O O . PHE A 1 84 ? 11.467 6.136 -5.541 1.00 85.31 84 PHE A O 1
ATOM 664 N N . LEU A 1 85 ? 9.536 6.751 -6.521 1.00 86.88 85 LEU A N 1
ATOM 665 C CA . LEU A 1 85 ? 9.694 8.187 -6.336 1.00 86.88 85 LEU A CA 1
ATOM 666 C C . LEU A 1 85 ? 8.620 8.671 -5.376 1.00 86.88 85 LEU A C 1
ATOM 668 O O . LEU A 1 85 ? 7.439 8.724 -5.717 1.00 86.88 85 LEU A O 1
ATOM 672 N N . SER A 1 86 ? 9.037 8.984 -4.152 1.00 83.94 86 SER A N 1
ATOM 673 C CA . SER A 1 86 ? 8.149 9.412 -3.075 1.00 83.94 86 SER A CA 1
ATOM 674 C C . SER A 1 86 ? 8.526 10.806 -2.587 1.00 83.94 86 SER A C 1
ATOM 676 O O . SER A 1 86 ? 9.692 11.018 -2.266 1.00 83.94 86 SER A O 1
ATOM 678 N N . PRO A 1 87 ? 7.560 11.711 -2.352 1.00 84.75 87 PRO A N 1
ATOM 679 C CA . PRO A 1 87 ? 7.824 12.938 -1.598 1.00 84.75 87 PRO A CA 1
ATOM 680 C C . PRO A 1 87 ? 8.000 12.680 -0.087 1.00 84.75 87 PRO A C 1
ATOM 682 O O . PRO A 1 87 ? 8.302 13.590 0.678 1.00 84.75 87 PRO A O 1
ATOM 685 N N . CYS A 1 88 ? 7.759 11.451 0.384 1.00 83.31 88 CYS A N 1
ATOM 686 C CA . CYS A 1 88 ? 7.787 11.094 1.799 1.00 83.31 88 CYS A CA 1
ATOM 687 C C . CYS A 1 88 ? 9.025 10.260 2.152 1.00 83.31 88 CYS A C 1
ATOM 689 O O . CYS A 1 88 ? 9.109 9.087 1.776 1.00 83.31 88 CYS A O 1
ATOM 691 N N . ILE A 1 89 ? 9.910 10.820 2.985 1.00 83.94 89 ILE A N 1
ATOM 692 C CA . ILE A 1 89 ? 11.104 10.137 3.517 1.00 83.94 89 ILE A CA 1
ATOM 693 C C . ILE A 1 89 ? 10.764 8.890 4.348 1.00 83.94 89 ILE A C 1
ATOM 695 O O . ILE A 1 89 ? 11.509 7.914 4.374 1.00 83.94 89 ILE A O 1
ATOM 699 N N . GLY A 1 90 ? 9.591 8.870 4.988 1.00 81.62 90 GLY A N 1
ATOM 700 C CA . GLY A 1 90 ? 9.158 7.740 5.809 1.00 81.62 90 GLY A CA 1
ATOM 701 C C . GLY A 1 90 ? 8.986 6.438 5.020 1.00 81.62 90 GLY A C 1
ATOM 702 O O . GLY A 1 90 ? 8.944 5.367 5.626 1.00 81.62 90 GLY A O 1
ATOM 703 N N . LYS A 1 91 ? 8.888 6.503 3.682 1.00 81.56 91 LYS A N 1
ATOM 704 C CA . LYS A 1 91 ? 8.725 5.320 2.829 1.00 81.56 91 LYS A CA 1
ATOM 705 C C . LYS A 1 91 ? 9.980 4.462 2.709 1.00 81.56 91 LYS A C 1
ATOM 707 O O . LYS A 1 91 ? 9.814 3.263 2.502 1.00 81.56 91 LYS A O 1
ATOM 712 N N . LEU A 1 92 ? 11.182 5.003 2.952 1.00 75.25 92 LEU A N 1
ATOM 713 C CA . LEU A 1 92 ? 12.424 4.215 2.892 1.00 75.25 92 LEU A CA 1
ATOM 714 C C . LEU A 1 92 ? 12.353 2.956 3.766 1.00 75.25 92 LEU A C 1
ATOM 716 O O . LEU A 1 92 ? 12.709 1.869 3.321 1.00 75.25 92 LEU A O 1
ATOM 720 N N . ARG A 1 93 ? 11.841 3.078 4.998 1.00 71.38 93 ARG A N 1
ATOM 721 C CA . ARG A 1 93 ? 11.738 1.939 5.926 1.00 71.38 93 ARG A CA 1
ATOM 722 C C . ARG A 1 93 ? 10.854 0.820 5.374 1.00 71.38 93 ARG A C 1
ATOM 724 O O . ARG A 1 93 ? 11.189 -0.347 5.537 1.00 71.38 93 ARG A O 1
ATOM 731 N N . LEU A 1 94 ? 9.746 1.182 4.724 1.00 67.56 94 LEU A N 1
ATOM 732 C CA . LEU A 1 94 ? 8.815 0.218 4.138 1.00 67.56 94 LEU A CA 1
ATOM 733 C C . LEU A 1 94 ? 9.454 -0.517 2.951 1.00 67.56 94 LEU A C 1
ATOM 735 O O . LEU A 1 94 ? 9.183 -1.691 2.747 1.00 67.56 94 LEU A O 1
ATOM 739 N N . MET A 1 95 ? 10.313 0.167 2.194 1.00 66.69 95 MET A N 1
ATOM 740 C CA . MET A 1 95 ? 10.991 -0.384 1.018 1.00 66.69 95 MET A CA 1
ATOM 741 C C . MET A 1 95 ? 12.076 -1.400 1.409 1.00 66.69 95 MET A C 1
ATOM 743 O O . MET A 1 95 ? 12.132 -2.482 0.834 1.00 66.69 95 MET A O 1
ATOM 747 N N . ILE A 1 96 ? 12.865 -1.108 2.451 1.00 59.91 96 ILE A N 1
ATOM 748 C CA . ILE A 1 96 ? 13.938 -1.996 2.945 1.00 59.91 96 ILE A CA 1
ATOM 749 C C . ILE A 1 96 ? 13.391 -3.345 3.443 1.00 59.91 96 ILE A C 1
ATOM 751 O O . ILE A 1 96 ? 14.040 -4.375 3.288 1.00 59.91 96 ILE A O 1
ATOM 755 N N . GLN A 1 97 ? 12.189 -3.365 4.023 1.00 52.69 97 GLN A N 1
ATOM 756 C CA . GLN A 1 97 ? 11.603 -4.586 4.587 1.00 52.69 97 GLN A CA 1
ATOM 757 C C . GLN A 1 97 ? 11.204 -5.639 3.543 1.00 52.69 97 GLN A C 1
ATOM 759 O O . GLN A 1 97 ? 10.870 -6.755 3.932 1.00 52.69 97 GLN A O 1
ATOM 764 N N . ILE A 1 98 ? 11.184 -5.304 2.247 1.00 54.69 98 ILE A N 1
ATOM 765 C CA . ILE A 1 98 ? 10.440 -6.097 1.257 1.00 54.69 98 ILE A CA 1
ATOM 766 C C . ILE A 1 98 ? 11.346 -6.797 0.236 1.00 54.69 98 ILE A C 1
ATOM 768 O O . ILE A 1 98 ? 10.843 -7.493 -0.636 1.00 54.69 98 ILE A O 1
ATOM 772 N N . GLN A 1 99 ? 12.674 -6.725 0.393 1.00 49.12 99 GLN A N 1
ATOM 773 C CA . GLN A 1 99 ? 13.633 -7.534 -0.385 1.00 49.12 99 GLN A CA 1
ATOM 774 C C . GLN A 1 99 ? 13.352 -7.508 -1.905 1.00 49.12 99 GLN A C 1
ATOM 776 O O . GLN A 1 99 ? 13.540 -8.477 -2.634 1.00 49.12 99 GLN A O 1
ATOM 781 N N . MET A 1 100 ? 12.826 -6.379 -2.360 1.00 51.88 100 MET A N 1
ATOM 782 C CA . MET A 1 100 ? 12.731 -5.973 -3.745 1.00 51.88 100 MET A CA 1
ATOM 783 C C . MET A 1 100 ? 13.704 -4.806 -3.827 1.00 51.88 100 MET A C 1
ATOM 785 O O . MET A 1 100 ? 13.673 -3.962 -2.929 1.00 51.88 100 MET A O 1
ATOM 789 N N . ASP A 1 101 ? 14.569 -4.772 -4.837 1.00 48.94 101 ASP A N 1
ATOM 790 C CA . ASP A 1 101 ? 15.565 -3.713 -5.050 1.00 48.94 101 ASP A CA 1
ATOM 791 C C . ASP A 1 101 ? 14.873 -2.382 -5.392 1.00 48.94 101 ASP A C 1
ATOM 793 O O . ASP A 1 101 ? 14.879 -1.907 -6.527 1.00 48.94 101 ASP A O 1
ATOM 797 N N . ILE A 1 102 ? 14.171 -1.823 -4.400 1.00 53.41 102 ILE A N 1
ATOM 798 C CA . ILE A 1 102 ? 13.408 -0.592 -4.503 1.00 53.41 102 ILE A CA 1
ATOM 799 C C . ILE A 1 102 ? 14.241 0.526 -3.917 1.00 53.41 102 ILE A C 1
ATOM 801 O O . ILE A 1 102 ? 14.291 0.751 -2.707 1.00 53.41 102 ILE A O 1
ATOM 805 N N . TYR A 1 103 ? 14.890 1.244 -4.821 1.00 53.25 103 TYR A N 1
ATOM 806 C CA . TYR A 1 103 ? 15.616 2.460 -4.515 1.00 53.25 103 TYR A CA 1
ATOM 807 C C . TYR A 1 103 ? 14.629 3.620 -4.401 1.00 53.25 103 TYR A C 1
ATOM 809 O O . TYR A 1 103 ? 13.767 3.802 -5.266 1.00 53.25 103 TYR A O 1
ATOM 817 N N . ASN A 1 104 ? 14.742 4.399 -3.321 1.00 50.16 104 ASN A N 1
ATOM 818 C CA . ASN A 1 104 ? 14.089 5.699 -3.256 1.00 50.16 104 ASN A CA 1
ATOM 819 C C . ASN A 1 104 ? 15.041 6.702 -3.897 1.00 50.16 104 ASN A C 1
ATOM 821 O O . ASN A 1 104 ? 16.091 6.999 -3.329 1.00 50.16 104 ASN A O 1
ATOM 825 N N . ILE A 1 105 ? 14.690 7.180 -5.084 1.00 56.72 105 ILE A N 1
ATOM 826 C CA . ILE A 1 105 ? 15.436 8.246 -5.751 1.00 56.72 105 ILE A CA 1
ATOM 827 C C . ILE A 1 105 ? 14.784 9.548 -5.280 1.00 56.72 105 ILE A C 1
ATOM 829 O O . ILE A 1 105 ? 13.917 10.104 -5.950 1.00 56.72 105 ILE A O 1
ATOM 833 N N . MET A 1 106 ? 15.106 9.949 -4.052 1.00 46.84 106 MET A N 1
ATOM 834 C CA . MET A 1 106 ? 14.745 11.267 -3.532 1.00 46.84 106 MET A CA 1
ATOM 835 C C . MET A 1 106 ? 15.871 12.248 -3.831 1.00 46.84 106 MET A C 1
ATOM 837 O O . MET A 1 106 ? 17.041 11.845 -3.639 1.00 46.84 106 MET A O 1
#

pLDDT: mean 85.13, std 12.23, range [46.84, 95.38]

Sequence (106 aa):
MKSSGVNIIYDVSFGADITTWAYLKAIKDNGLKTVIAQPCPAIVNYIEKYSREIISKLSPIHSPMMCTAIYL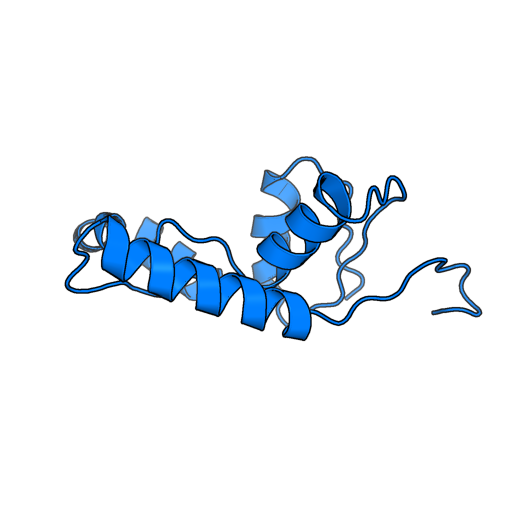RKYADVRDEIAFLSPCIGKLRLMIQIQMDIYNIM

InterPro domains:
  IPR004108 Iron hydrogenase, large subunit, C-terminal [PF02906] (2-91)
  IPR009016 Iron hydrogenase [SSF53920] (2-91)

Radius of gyration: 15.07 Å; chains: 1; bounding box: 34×24×43 Å

Foldseek 3Di:
DVVVVDPDDDDLVVLVVVLVVVQVVCCVVVVQPAADEDQFLVVVVCCVPPPVVCNVRYDPGDHSVVSVVCCCVPPVVPPDQAEDEDPDPSCVVVVVVPPGNYHHPD